Protein AF-A0A6G1JGS9-F1 (afdb_monomer_lite)

Organism: NCBI:txid1168545

pLDDT: mean 83.91, std 17.73, range [37.41, 96.75]

Secondary structure (DSSP, 8-state):
-EEESSSGGG-HHHHHIIIIIHHHHHHH-TTS----EEES-SSS--EEEE--S----------------TTSPPPSEEEE-TT--HHHHHHHHHHHHTPPPPPPPHHHHHHHHHHHHHHHHHHHHHHHHHHHHHHHHHHHHHHHHHHHTTT---

Radius of gyration: 25.44 Å; chains: 1; bounding box: 55×43×78 Å

InterPro domains:
  IPR007741 Ribosomal protein/NADH dehydrogenase domain [PF05047] (14-53)
  IPR007741 Ribosomal protein/NADH dehydrogenase domain [SM00916] (6-100)
  IPR036249 Thioredoxin-like superfa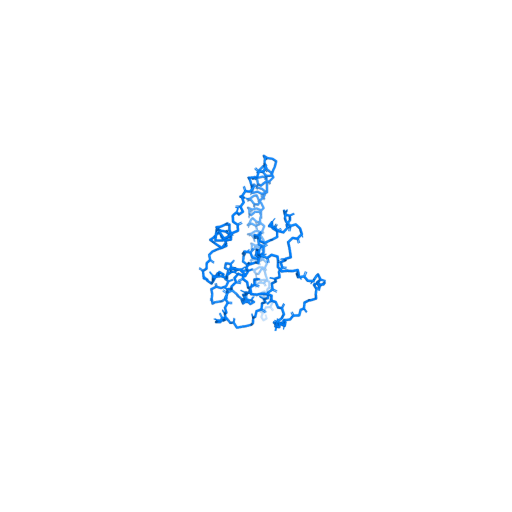mily [SSF52833] (6-98)
  IPR040049 Ribosomal subunit protein mS25/mL61, mitochondrial [PTHR13274] (1-138)

Structure (mmCIF, N/CA/C/O backbone):
data_AF-A0A6G1JGS9-F1
#
_entry.id   AF-A0A6G1JGS9-F1
#
loop_
_atom_site.group_PDB
_atom_site.id
_atom_site.type_symbol
_atom_site.label_atom_id
_atom_site.label_alt_id
_atom_site.label_comp_id
_atom_site.label_asym_id
_atom_site.label_entity_id
_atom_site.label_seq_id
_atom_site.pdbx_PDB_ins_code
_atom_site.Cartn_x
_atom_site.Cartn_y
_atom_site.Cartn_z
_atom_site.occupancy
_atom_site.B_iso_or_equiv
_atom_site.auth_seq_id
_atom_site.auth_comp_id
_atom_site.auth_asym_id
_atom_site.auth_atom_id
_atom_site.pdbx_PDB_model_num
ATOM 1 N N . MET A 1 1 ? -0.887 -6.818 12.805 1.00 92.38 1 MET A N 1
ATOM 2 C CA . MET A 1 1 ? -1.310 -7.428 11.523 1.00 92.38 1 MET A CA 1
ATOM 3 C C . MET A 1 1 ? -0.431 -8.633 11.245 1.00 92.38 1 MET A C 1
ATOM 5 O O . MET A 1 1 ? 0.780 -8.509 11.384 1.00 92.38 1 MET A O 1
ATOM 9 N N . GLU A 1 2 ? -1.022 -9.765 10.878 1.00 94.12 2 GLU A N 1
ATOM 10 C CA . GLU A 1 2 ? -0.326 -11.019 10.581 1.00 94.12 2 GLU A CA 1
ATOM 11 C C . GLU A 1 2 ? -0.654 -11.493 9.161 1.00 94.12 2 GLU A C 1
ATOM 13 O O . GLU A 1 2 ? -1.824 -11.521 8.783 1.00 94.12 2 GLU A O 1
ATOM 18 N N . PHE A 1 3 ? 0.365 -11.826 8.360 1.00 94.56 3 PHE A N 1
ATOM 19 C CA . PHE A 1 3 ? 0.177 -12.415 7.027 1.00 94.56 3 PHE A CA 1
ATOM 20 C C . PHE A 1 3 ? 1.450 -13.090 6.486 1.00 94.56 3 PHE A C 1
ATOM 22 O O . PHE A 1 3 ? 2.565 -12.880 6.971 1.00 94.56 3 PHE A O 1
ATOM 29 N N . HIS A 1 4 ? 1.307 -13.872 5.415 1.00 94.69 4 HIS A N 1
ATOM 30 C CA . HIS A 1 4 ? 2.421 -14.582 4.793 1.00 94.69 4 HIS A CA 1
ATOM 31 C C . HIS A 1 4 ? 3.400 -13.647 4.052 1.00 94.69 4 HIS A C 1
ATOM 33 O O . HIS A 1 4 ? 3.022 -12.665 3.416 1.00 94.69 4 HIS A O 1
ATOM 39 N N . ARG A 1 5 ? 4.700 -13.978 4.054 1.00 91.81 5 ARG A N 1
ATOM 40 C CA . ARG A 1 5 ? 5.737 -13.190 3.353 1.00 91.81 5 ARG A CA 1
ATOM 41 C C . ARG A 1 5 ? 5.576 -13.148 1.828 1.00 91.81 5 ARG A C 1
ATOM 43 O O . ARG A 1 5 ? 6.048 -12.187 1.215 1.00 91.81 5 ARG A O 1
ATOM 50 N N . LYS A 1 6 ? 4.964 -14.167 1.211 1.00 91.31 6 LYS A N 1
ATOM 51 C CA . LYS A 1 6 ? 4.710 -14.226 -0.241 1.00 91.31 6 LYS A CA 1
ATOM 52 C C . LYS A 1 6 ? 3.241 -13.934 -0.565 1.00 91.31 6 LYS A C 1
ATOM 54 O O . LYS A 1 6 ? 2.376 -13.976 0.297 1.00 91.31 6 LYS A O 1
ATOM 59 N N . LEU A 1 7 ? 2.970 -13.666 -1.843 1.00 86.81 7 LEU A N 1
ATOM 60 C CA . LEU A 1 7 ? 1.635 -13.331 -2.365 1.00 86.81 7 LEU A CA 1
ATOM 61 C C . LEU A 1 7 ? 0.691 -14.541 -2.503 1.00 86.81 7 LEU A C 1
ATOM 63 O O . LEU A 1 7 ? -0.509 -14.370 -2.719 1.00 86.81 7 LEU A O 1
ATOM 67 N N . ASN A 1 8 ? 1.226 -15.756 -2.405 1.00 85.69 8 ASN A N 1
ATOM 68 C CA . ASN A 1 8 ? 0.474 -16.998 -2.572 1.00 85.69 8 ASN A CA 1
ATOM 69 C C . ASN A 1 8 ? -0.536 -17.172 -1.434 1.00 85.69 8 ASN A C 1
ATOM 71 O O . ASN A 1 8 ? -0.311 -16.659 -0.348 1.00 85.69 8 ASN A O 1
ATOM 75 N N . GLY A 1 9 ? -1.616 -17.928 -1.651 1.00 83.12 9 GLY A N 1
ATOM 76 C CA . GLY A 1 9 ? -2.520 -18.347 -0.568 1.00 83.12 9 GLY A CA 1
ATOM 77 C C . GLY A 1 9 ? -3.567 -17.316 -0.125 1.00 83.12 9 GLY A C 1
ATOM 78 O O . GLY A 1 9 ? -4.286 -17.578 0.839 1.00 83.12 9 GLY A O 1
ATOM 79 N N . GLY A 1 10 ? -3.703 -16.191 -0.839 1.00 90.31 10 GLY A N 1
ATOM 80 C CA . GLY A 1 10 ? -4.702 -15.152 -0.551 1.00 90.31 10 GLY A CA 1
ATOM 81 C C . GLY A 1 10 ? -4.183 -13.982 0.290 1.00 90.31 10 GLY A C 1
ATOM 82 O O . GLY A 1 10 ? -4.985 -13.253 0.854 1.00 90.31 10 GLY A O 1
ATOM 83 N N . HIS A 1 11 ? -2.865 -13.782 0.361 1.00 93.75 11 HIS A N 1
ATOM 84 C CA . HIS A 1 11 ? -2.227 -12.745 1.189 1.00 93.75 11 HIS A CA 1
ATOM 85 C C . HIS A 1 11 ? -1.902 -11.445 0.418 1.00 93.75 11 HIS A C 1
ATOM 87 O O . HIS A 1 11 ? -1.232 -10.554 0.939 1.00 93.75 11 HIS A O 1
ATOM 93 N N . ARG A 1 12 ? -2.351 -11.316 -0.844 1.00 93.62 12 ARG A N 1
ATOM 94 C CA . ARG A 1 12 ? -2.069 -10.144 -1.700 1.00 93.62 12 ARG A CA 1
ATOM 95 C C . ARG A 1 12 ? -2.630 -8.846 -1.118 1.00 93.62 12 ARG A C 1
ATOM 97 O O . ARG A 1 12 ? -1.871 -7.890 -1.000 1.00 93.62 12 ARG A O 1
ATOM 104 N N . GLY A 1 13 ? -3.911 -8.824 -0.745 1.00 94.25 13 GLY A N 1
ATOM 105 C CA . GLY A 1 13 ? -4.545 -7.620 -0.198 1.00 94.25 13 GLY A CA 1
ATOM 106 C C . GLY A 1 13 ? -3.908 -7.176 1.112 1.00 94.25 13 GLY A C 1
ATOM 107 O O . GLY A 1 13 ? -3.590 -6.006 1.264 1.00 94.25 13 GLY A O 1
ATOM 108 N N . ALA A 1 14 ? -3.576 -8.118 2.001 1.00 94.75 14 ALA A N 1
ATOM 109 C CA . ALA A 1 14 ? -2.827 -7.841 3.227 1.00 94.75 14 ALA A CA 1
ATOM 110 C C . ALA A 1 14 ? -1.485 -7.127 2.951 1.00 94.75 14 ALA A C 1
ATOM 112 O O . ALA A 1 14 ? -1.140 -6.141 3.603 1.00 94.75 14 ALA A O 1
ATOM 113 N N . ARG A 1 15 ? -0.729 -7.578 1.941 1.00 94.75 15 ARG A N 1
ATOM 114 C CA . ARG A 1 15 ? 0.544 -6.944 1.566 1.00 94.75 15 ARG A CA 1
ATOM 115 C C . ARG A 1 15 ? 0.353 -5.532 1.011 1.00 94.75 15 ARG A C 1
ATOM 117 O O . ARG A 1 15 ? 1.152 -4.656 1.344 1.00 94.75 15 ARG A O 1
ATOM 124 N N . HIS A 1 16 ? -0.647 -5.328 0.159 1.00 95.50 16 HIS A N 1
ATOM 125 C CA . HIS A 1 16 ? -0.943 -4.015 -0.421 1.00 95.50 16 HIS A CA 1
ATOM 126 C C . HIS A 1 16 ? -1.458 -3.046 0.632 1.00 95.50 16 HIS A C 1
ATOM 128 O O . HIS A 1 16 ? -0.919 -1.953 0.763 1.00 95.50 16 HIS A O 1
ATOM 134 N N . PHE A 1 17 ? -2.369 -3.496 1.492 1.00 96.06 17 PHE A N 1
ATOM 135 C CA . PHE A 1 17 ? -2.824 -2.741 2.652 1.00 96.06 17 PHE A CA 1
ATOM 136 C C . PHE A 1 17 ? -1.648 -2.296 3.535 1.00 96.06 17 PHE A C 1
ATOM 138 O O . PHE A 1 17 ? -1.559 -1.128 3.911 1.00 96.06 17 PHE A O 1
ATOM 145 N N . TRP A 1 18 ? -0.682 -3.186 3.796 1.00 95.25 18 TRP A N 1
ATOM 146 C CA . TRP A 1 18 ? 0.526 -2.828 4.541 1.00 95.25 18 TRP A CA 1
ATOM 147 C C . TRP A 1 18 ? 1.421 -1.809 3.825 1.00 95.25 18 TRP A C 1
ATOM 149 O O . TRP A 1 18 ? 1.985 -0.936 4.480 1.00 95.25 18 TRP A O 1
ATOM 159 N N . ARG A 1 19 ? 1.594 -1.914 2.507 1.00 95.31 19 ARG A N 1
ATOM 160 C CA . ARG A 1 19 ? 2.513 -1.036 1.767 1.00 95.31 19 ARG A CA 1
ATOM 161 C C . ARG A 1 19 ? 1.918 0.315 1.397 1.00 95.31 19 ARG A C 1
ATOM 163 O O . ARG A 1 19 ? 2.674 1.272 1.286 1.00 95.31 19 ARG A O 1
ATOM 170 N N . GLU A 1 20 ? 0.608 0.384 1.202 1.00 93.88 20 GLU A N 1
ATOM 171 C CA . GLU A 1 20 ? -0.053 1.555 0.626 1.00 93.88 20 GLU A CA 1
ATOM 172 C C . GLU A 1 20 ? -0.962 2.264 1.634 1.00 93.88 20 GLU A C 1
ATOM 174 O O . GLU A 1 20 ? -0.886 3.486 1.759 1.00 93.88 20 GLU A O 1
ATOM 179 N N . MET A 1 21 ? -1.766 1.521 2.404 1.00 92.94 21 MET A N 1
ATOM 180 C CA . MET A 1 21 ? -2.754 2.104 3.324 1.00 92.94 21 MET A CA 1
ATOM 181 C C . MET A 1 21 ? -2.179 2.373 4.721 1.00 92.94 21 MET A C 1
ATOM 183 O O . MET A 1 21 ? -2.321 3.478 5.245 1.00 92.94 21 MET A O 1
ATOM 187 N N . LEU A 1 22 ? -1.478 1.406 5.327 1.00 93.62 22 LEU A N 1
ATOM 188 C CA . LEU A 1 22 ? -0.934 1.556 6.687 1.00 93.62 22 LEU A CA 1
ATOM 189 C C . LEU A 1 22 ? 0.013 2.760 6.862 1.00 93.62 22 LEU A C 1
ATOM 191 O O . LEU A 1 22 ? -0.103 3.435 7.887 1.00 93.62 22 LEU A O 1
ATOM 195 N N . PRO A 1 23 ? 0.914 3.094 5.914 1.00 94.75 23 PRO A N 1
ATOM 196 C CA . PRO A 1 23 ? 1.763 4.276 6.041 1.00 94.75 23 PRO A CA 1
ATOM 197 C C . PRO A 1 23 ? 0.956 5.577 6.078 1.00 94.75 23 PRO A C 1
ATOM 199 O O . PRO A 1 23 ? 1.261 6.456 6.881 1.00 94.75 23 PRO A O 1
ATOM 202 N N . ARG A 1 24 ? -0.117 5.677 5.279 1.00 92.25 24 ARG A N 1
ATOM 203 C CA . ARG A 1 24 ? -1.022 6.840 5.271 1.00 92.25 24 ARG A CA 1
ATOM 204 C C . ARG A 1 24 ? -1.737 6.990 6.613 1.00 92.25 24 ARG A C 1
ATOM 206 O O . ARG A 1 24 ? -1.781 8.081 7.177 1.00 92.25 24 ARG A O 1
ATOM 213 N N . ILE A 1 25 ? -2.222 5.876 7.164 1.00 92.62 25 ILE A N 1
ATOM 214 C CA . ILE A 1 25 ? -2.868 5.841 8.483 1.00 92.62 25 ILE A CA 1
ATOM 215 C C . ILE A 1 25 ? -1.881 6.264 9.579 1.00 92.62 25 ILE A C 1
ATOM 217 O O . ILE A 1 25 ? -2.228 7.082 10.430 1.00 92.62 25 ILE A O 1
ATOM 221 N N . LYS A 1 26 ? -0.640 5.759 9.546 1.00 93.38 26 LYS A N 1
ATOM 222 C CA . LYS A 1 26 ? 0.413 6.094 10.519 1.00 93.38 26 LYS A CA 1
ATOM 223 C C . LYS A 1 26 ? 0.852 7.553 10.437 1.00 93.38 26 LYS A C 1
ATOM 225 O O . LYS A 1 26 ? 1.131 8.146 11.473 1.00 93.38 26 LYS A O 1
ATOM 230 N N . TYR A 1 27 ? 0.896 8.127 9.235 1.00 93.31 27 TYR A N 1
ATOM 231 C CA . TYR A 1 27 ? 1.231 9.536 9.034 1.00 93.31 27 TYR A CA 1
ATOM 232 C C . TYR A 1 27 ? 0.247 10.459 9.765 1.00 93.31 27 TYR A C 1
ATOM 234 O O . TYR A 1 27 ? 0.662 11.389 10.449 1.00 93.31 27 TYR A O 1
ATOM 242 N N . ARG A 1 28 ? -1.056 10.160 9.682 1.00 91.12 28 ARG A N 1
ATOM 243 C CA . ARG A 1 28 ? -2.100 10.921 10.389 1.00 91.12 28 ARG A CA 1
ATOM 244 C C . ARG A 1 28 ? -2.201 10.560 11.875 1.00 91.12 28 ARG A C 1
ATOM 246 O O . ARG A 1 28 ? -2.574 11.405 12.678 1.00 91.12 28 ARG A O 1
ATOM 253 N N . ASN A 1 29 ? -1.832 9.332 12.246 1.00 91.94 29 ASN A N 1
ATOM 254 C CA . ASN A 1 29 ? -1.912 8.816 13.615 1.00 91.94 29 ASN A CA 1
ATOM 255 C C . ASN A 1 29 ? -0.531 8.357 14.129 1.00 91.94 29 ASN A C 1
ATOM 257 O O . ASN A 1 29 ? -0.318 7.158 14.349 1.00 91.94 29 ASN A O 1
ATOM 261 N N . PRO A 1 30 ? 0.432 9.275 14.343 1.00 94.38 30 PRO A N 1
ATOM 262 C CA . PRO A 1 30 ? 1.806 8.904 14.686 1.00 94.38 30 PRO A CA 1
ATOM 263 C C . PRO A 1 30 ? 1.911 8.194 16.040 1.00 94.38 30 PRO A C 1
ATOM 265 O O . PRO A 1 30 ? 2.754 7.313 16.206 1.00 94.38 30 PRO A O 1
ATOM 268 N N . THR A 1 31 ? 1.026 8.506 16.986 1.00 91.56 31 THR A N 1
ATOM 269 C CA . THR A 1 31 ? 1.028 7.924 18.336 1.00 91.56 31 THR A CA 1
ATOM 270 C C . THR A 1 31 ? 0.557 6.468 18.362 1.00 91.56 31 THR A C 1
ATOM 272 O O . THR A 1 31 ? 0.929 5.726 19.265 1.00 91.56 31 THR A O 1
ATOM 275 N N . VAL A 1 32 ? -0.220 6.021 17.368 1.00 89.19 32 VAL A N 1
ATOM 276 C CA . VAL A 1 32 ? -0.770 4.657 17.349 1.00 89.19 32 VAL A CA 1
ATOM 277 C C . VAL A 1 32 ? 0.339 3.652 17.013 1.00 89.19 32 VAL A C 1
ATOM 279 O O . VAL A 1 32 ? 0.920 3.725 15.922 1.00 89.19 32 VAL A O 1
ATOM 282 N N . PRO A 1 33 ? 0.681 2.707 17.907 1.00 90.88 33 PRO A N 1
ATOM 283 C CA . PRO A 1 33 ? 1.658 1.672 17.601 1.00 90.88 33 PRO A CA 1
ATOM 284 C C . PRO A 1 33 ? 1.068 0.682 16.590 1.00 90.88 33 PRO A C 1
ATOM 286 O O . PRO A 1 33 ? -0.050 0.199 16.747 1.00 90.88 33 PRO A O 1
ATOM 289 N N . ILE A 1 34 ? 1.831 0.367 15.543 1.00 91.12 34 ILE A N 1
ATOM 290 C CA . ILE A 1 34 ? 1.441 -0.603 14.515 1.00 91.12 34 ILE A CA 1
ATOM 291 C C . ILE A 1 34 ? 2.534 -1.663 14.444 1.00 91.12 34 ILE A C 1
ATOM 293 O O . ILE A 1 34 ? 3.693 -1.337 14.196 1.00 91.12 34 ILE A O 1
ATOM 297 N N . ALA A 1 35 ? 2.156 -2.925 14.640 1.00 91.69 35 ALA A N 1
ATOM 298 C CA . ALA A 1 35 ? 3.054 -4.072 14.564 1.00 91.69 35 ALA A CA 1
ATOM 299 C C . ALA A 1 35 ? 2.660 -5.007 13.413 1.00 91.69 35 ALA A C 1
ATOM 301 O O . ALA A 1 35 ? 1.475 -5.293 13.187 1.00 91.69 35 ALA A O 1
ATOM 302 N N . ILE A 1 36 ? 3.669 -5.503 12.695 1.00 93.81 36 ILE A N 1
ATOM 303 C CA . ILE A 1 36 ? 3.513 -6.442 11.584 1.00 93.81 36 ILE A CA 1
ATOM 304 C C . ILE A 1 36 ? 4.267 -7.727 11.917 1.00 93.81 36 ILE A C 1
ATOM 306 O O . ILE A 1 36 ? 5.486 -7.714 12.055 1.00 93.81 36 ILE A O 1
ATOM 310 N N . SER A 1 37 ? 3.544 -8.840 11.982 1.00 93.06 37 SER A N 1
ATOM 311 C CA . SER A 1 37 ? 4.114 -10.181 12.057 1.00 93.06 37 SER A CA 1
ATOM 312 C C . SER A 1 37 ? 3.992 -10.843 10.690 1.00 93.06 37 SER A C 1
ATOM 314 O O . SER A 1 37 ? 2.933 -10.795 10.064 1.00 93.06 37 SER A O 1
ATOM 316 N N . ARG A 1 38 ? 5.076 -11.434 10.181 1.00 93.19 38 ARG A N 1
ATOM 317 C CA . ARG A 1 38 ? 5.039 -12.163 8.907 1.00 93.19 38 ARG A CA 1
ATOM 318 C C . ARG A 1 38 ? 5.583 -13.568 9.060 1.00 93.19 38 ARG A C 1
ATOM 320 O O . ARG A 1 38 ? 6.742 -13.740 9.430 1.00 93.19 38 ARG A O 1
ATOM 327 N N . HIS A 1 39 ? 4.786 -14.554 8.668 1.00 92.62 39 HIS A N 1
ATOM 328 C CA . HIS A 1 39 ? 5.150 -15.969 8.736 1.00 92.62 39 HIS A CA 1
ATOM 329 C C . HIS A 1 39 ? 5.499 -16.554 7.358 1.00 92.62 39 HIS A C 1
ATOM 331 O O . HIS A 1 39 ? 5.243 -15.969 6.298 1.00 92.62 39 HIS A O 1
ATOM 337 N N . GLN A 1 40 ? 6.116 -17.737 7.374 1.00 92.44 40 GLN A N 1
ATOM 338 C CA . GLN A 1 40 ? 6.545 -18.466 6.173 1.00 92.44 40 GLN A CA 1
ATOM 339 C C . GLN A 1 40 ? 5.517 -19.479 5.661 1.00 92.44 40 GLN A C 1
ATOM 341 O O . GLN A 1 40 ? 5.671 -19.977 4.550 1.00 92.44 40 GLN A O 1
ATOM 346 N N . ASP A 1 41 ? 4.469 -19.765 6.429 1.00 91.50 41 ASP A N 1
ATOM 347 C CA . ASP A 1 41 ? 3.406 -20.662 5.984 1.00 91.50 41 ASP A CA 1
ATOM 348 C C . ASP A 1 41 ? 2.430 -19.937 5.041 1.00 91.50 41 ASP A C 1
ATOM 350 O O . ASP A 1 41 ? 1.879 -18.900 5.399 1.00 91.50 41 ASP A O 1
ATOM 354 N N . ALA A 1 42 ? 2.209 -20.468 3.839 1.00 88.88 42 ALA A N 1
ATOM 355 C CA . ALA A 1 42 ? 1.256 -19.908 2.880 1.00 88.88 42 ALA A CA 1
ATOM 356 C C . ALA A 1 42 ? -0.207 -20.237 3.230 1.00 88.88 42 ALA A C 1
ATOM 358 O O . ALA A 1 42 ? -1.118 -19.500 2.838 1.00 88.88 42 ALA A O 1
ATOM 359 N N . ALA A 1 43 ? -0.438 -21.339 3.949 1.00 88.94 43 ALA A N 1
ATOM 360 C CA . ALA A 1 43 ? -1.757 -21.729 4.434 1.00 88.94 43 ALA A CA 1
ATOM 361 C C . ALA A 1 43 ? -2.144 -21.008 5.733 1.00 88.94 43 ALA A C 1
ATOM 363 O O . ALA A 1 43 ? -3.336 -20.972 6.051 1.00 88.94 43 ALA A O 1
ATOM 364 N N . GLY A 1 44 ? -1.152 -20.413 6.403 1.00 88.38 44 GLY A N 1
ATOM 365 C CA . GLY A 1 44 ? -1.281 -19.712 7.670 1.00 88.38 44 GLY A CA 1
ATOM 366 C C . GLY A 1 44 ? -2.281 -18.550 7.660 1.00 88.38 44 GLY A C 1
ATOM 367 O O . GLY A 1 44 ? -2.754 -18.123 6.595 1.00 88.38 44 GLY A O 1
ATOM 368 N N . PRO A 1 45 ? -2.623 -18.053 8.858 1.00 92.69 45 PRO A N 1
ATOM 369 C CA . PRO A 1 45 ? -3.665 -17.054 9.050 1.00 92.69 45 PRO A CA 1
ATOM 370 C C . PRO A 1 45 ? -3.321 -15.718 8.380 1.00 92.69 45 PRO A C 1
ATOM 372 O O . PRO A 1 45 ? -2.162 -15.357 8.210 1.00 92.69 45 PRO A O 1
ATOM 375 N N . SER A 1 46 ? -4.342 -14.962 7.981 1.00 94.50 46 SER A N 1
ATOM 376 C CA . SER A 1 46 ? -4.178 -13.576 7.537 1.00 94.50 46 SER A CA 1
ATOM 377 C C . SER A 1 46 ? -5.134 -12.724 8.353 1.00 94.50 46 SER A C 1
ATOM 379 O O . SER A 1 46 ? -6.323 -12.671 8.055 1.00 94.50 46 SER A O 1
ATOM 381 N N . LEU A 1 47 ? -4.633 -12.135 9.438 1.00 95.19 47 LEU A N 1
ATOM 382 C CA . LEU A 1 47 ? -5.465 -11.513 10.465 1.00 95.19 47 LEU A CA 1
ATOM 383 C C . LEU A 1 47 ? -5.044 -10.069 10.738 1.00 95.19 47 LEU A C 1
ATOM 385 O O . LEU A 1 47 ? -3.860 -9.719 10.825 1.00 95.19 47 LEU A O 1
ATOM 389 N N . LEU A 1 48 ? -6.045 -9.217 10.933 1.00 94.62 48 LEU A N 1
ATOM 390 C CA . LEU A 1 48 ? -5.885 -7.867 11.446 1.00 94.62 48 LEU A CA 1
ATOM 391 C C . LEU A 1 48 ? -6.423 -7.809 12.876 1.00 94.62 48 LEU A C 1
ATOM 393 O O . LEU A 1 48 ? -7.620 -7.944 13.107 1.00 94.62 48 LEU A O 1
ATOM 397 N N . HIS A 1 49 ? -5.516 -7.605 13.827 1.00 93.88 49 HIS A N 1
ATOM 398 C CA . HIS A 1 49 ? -5.839 -7.421 15.239 1.00 93.88 49 HIS A CA 1
ATOM 399 C C . HIS A 1 49 ? -5.914 -5.932 15.568 1.00 93.88 49 HIS A C 1
ATOM 401 O O . HIS A 1 49 ? -4.978 -5.188 15.260 1.00 93.88 49 HIS A O 1
ATOM 407 N N . ILE A 1 50 ? -7.013 -5.519 16.195 1.00 92.12 50 ILE A N 1
ATOM 408 C CA . ILE A 1 50 ? -7.293 -4.140 16.593 1.00 92.12 50 ILE A CA 1
ATOM 409 C C . ILE A 1 50 ? -7.498 -4.107 18.108 1.00 92.12 50 ILE A C 1
ATOM 411 O O . ILE A 1 50 ? -8.249 -4.910 18.665 1.00 92.12 50 ILE A O 1
ATOM 415 N N . TYR A 1 51 ? -6.841 -3.152 18.760 1.00 90.62 51 TYR A N 1
ATOM 416 C CA . TYR A 1 51 ? -6.901 -2.925 20.200 1.00 90.62 51 TYR A CA 1
ATOM 417 C C . TYR A 1 51 ? -7.478 -1.531 20.442 1.00 90.62 51 TYR A C 1
ATOM 419 O O . TYR A 1 51 ? -6.828 -0.542 20.111 1.00 90.62 51 TYR A O 1
ATOM 427 N N . THR A 1 52 ? -8.694 -1.444 20.981 1.00 83.00 52 THR A N 1
ATOM 428 C CA . THR A 1 52 ? -9.362 -0.157 21.269 1.00 83.00 52 THR A CA 1
ATOM 429 C C . THR A 1 52 ? -9.503 0.105 22.767 1.00 83.00 52 THR A C 1
ATOM 431 O O . THR A 1 52 ? -9.544 1.258 23.187 1.00 83.00 52 THR A O 1
ATOM 434 N N . SER A 1 53 ? -9.503 -0.945 23.597 1.00 68.12 53 SER A N 1
ATOM 435 C CA . SER A 1 53 ? -9.479 -0.804 25.054 1.00 68.12 53 SER A CA 1
ATOM 436 C C . SER A 1 53 ? -8.048 -0.624 25.558 1.00 68.12 53 SER A C 1
ATOM 438 O O . SER A 1 53 ? -7.189 -1.487 25.374 1.00 68.12 53 SER A O 1
ATOM 440 N N . THR A 1 54 ? -7.800 0.494 26.236 1.00 53.28 54 THR A N 1
ATOM 441 C CA . THR A 1 54 ? -6.551 0.784 26.950 1.00 53.28 54 THR A CA 1
ATOM 442 C C . THR A 1 54 ? -6.395 -0.181 28.133 1.00 53.28 54 THR A C 1
ATOM 444 O O . THR A 1 54 ? -6.843 0.090 29.245 1.00 53.28 54 THR A O 1
ATOM 447 N N . ALA A 1 55 ? -5.723 -1.308 27.917 1.00 50.41 55 ALA A N 1
ATOM 448 C CA . ALA A 1 55 ? -4.816 -1.817 28.938 1.00 50.41 55 ALA A CA 1
ATOM 449 C C . ALA A 1 55 ? -3.458 -1.127 28.705 1.00 50.41 55 ALA A C 1
ATOM 451 O O . ALA A 1 55 ? -3.049 -1.011 27.546 1.00 50.41 55 ALA A O 1
ATOM 452 N N . PRO A 1 56 ? -2.768 -0.624 29.744 1.00 42.06 56 PRO A N 1
ATOM 453 C CA . PRO A 1 56 ? -1.536 0.141 29.580 1.00 42.06 56 PRO A CA 1
ATOM 454 C C . PRO A 1 56 ? -0.424 -0.758 29.024 1.00 42.06 56 PRO A C 1
ATOM 456 O O . PRO A 1 56 ? 0.300 -1.421 29.764 1.00 42.06 56 PRO A O 1
ATOM 459 N N . SER A 1 57 ? -0.289 -0.789 27.698 1.00 45.41 57 SER A N 1
ATOM 460 C CA . SER A 1 57 ? 0.816 -1.461 27.024 1.00 45.41 57 SER A CA 1
ATOM 461 C C . SER A 1 57 ? 2.077 -0.645 27.271 1.00 45.41 57 SER A C 1
ATOM 463 O O . SER A 1 57 ? 2.247 0.441 26.716 1.00 45.41 57 SER A O 1
ATOM 465 N N . LYS A 1 58 ? 2.961 -1.167 28.1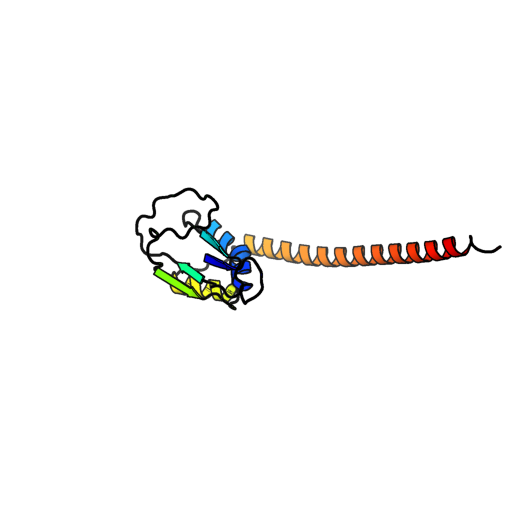25 1.00 39.97 58 LYS A N 1
ATOM 466 C CA . LYS A 1 58 ? 4.299 -0.616 28.345 1.00 39.97 58 LYS A CA 1
ATOM 467 C C . LYS A 1 58 ? 4.983 -0.463 26.985 1.00 39.97 58 LYS A C 1
ATOM 469 O O . LYS A 1 58 ? 5.160 -1.433 26.249 1.00 39.97 58 LYS A O 1
ATOM 474 N N . THR A 1 59 ? 5.323 0.775 26.649 1.00 42.78 59 THR A N 1
ATOM 475 C CA . THR A 1 59 ? 6.144 1.150 25.499 1.00 42.78 59 THR A CA 1
ATOM 476 C C . THR A 1 59 ? 7.412 0.308 25.489 1.00 42.78 59 THR A C 1
ATOM 478 O O . THR A 1 59 ? 8.318 0.545 26.286 1.00 42.78 59 THR A O 1
ATOM 481 N N . THR A 1 60 ? 7.465 -0.678 24.597 1.00 41.59 60 THR A N 1
ATOM 482 C CA . THR A 1 60 ? 8.682 -1.440 24.327 1.00 41.59 60 THR A CA 1
ATOM 483 C C . THR A 1 60 ? 9.100 -1.124 22.900 1.00 41.59 60 THR A C 1
ATOM 485 O O . THR A 1 60 ? 8.339 -1.303 21.950 1.00 41.59 60 THR A O 1
ATOM 488 N N . THR A 1 61 ? 10.289 -0.549 22.798 1.00 41.44 61 THR A N 1
ATOM 489 C CA . THR A 1 61 ? 11.037 -0.162 21.601 1.00 41.44 61 THR A CA 1
ATOM 490 C C . THR A 1 61 ? 10.956 -1.238 20.504 1.00 41.44 61 THR A C 1
ATOM 492 O O . THR A 1 61 ? 11.066 -2.420 20.831 1.00 41.44 61 THR A O 1
ATOM 495 N N . PRO A 1 62 ? 10.780 -0.891 19.212 1.00 46.94 62 PRO A N 1
ATOM 496 C CA . PRO A 1 62 ? 10.608 -1.896 18.169 1.00 46.94 62 PRO A CA 1
ATOM 497 C C . PRO A 1 62 ? 11.951 -2.555 17.836 1.00 46.94 62 PRO A C 1
ATOM 499 O O . PRO A 1 62 ? 12.778 -1.982 17.130 1.00 46.94 62 PRO A O 1
ATOM 502 N N . ALA A 1 63 ? 12.157 -3.770 18.340 1.00 39.28 63 ALA A N 1
ATOM 503 C CA . ALA A 1 63 ? 13.135 -4.707 17.806 1.00 39.28 63 ALA A CA 1
ATOM 504 C C . ALA A 1 63 ? 12.385 -5.769 16.991 1.00 39.28 63 ALA A C 1
ATOM 506 O O . ALA A 1 63 ? 11.454 -6.399 17.493 1.00 39.28 63 ALA A O 1
ATOM 507 N N . ASP A 1 64 ? 12.785 -5.935 15.730 1.00 46.00 64 ASP A N 1
ATOM 508 C CA . ASP A 1 64 ? 12.383 -7.032 14.847 1.00 46.00 64 ASP A CA 1
ATOM 509 C C . ASP A 1 64 ? 12.645 -8.385 15.543 1.00 46.00 64 ASP A C 1
ATOM 511 O O . ASP A 1 64 ? 13.763 -8.898 15.529 1.00 46.00 64 ASP A O 1
ATOM 515 N N . ALA A 1 65 ? 11.624 -8.977 16.167 1.00 40.22 65 ALA A N 1
ATOM 516 C CA . ALA A 1 65 ? 11.678 -10.335 16.704 1.00 40.22 65 ALA A CA 1
ATOM 517 C C . ALA A 1 65 ? 10.309 -11.029 16.564 1.00 40.22 65 ALA A C 1
ATOM 519 O O . ALA A 1 65 ? 9.284 -10.440 16.917 1.00 40.22 65 ALA A O 1
ATOM 520 N N . PRO A 1 66 ? 10.254 -12.278 16.060 1.00 48.25 66 PRO A N 1
ATOM 521 C CA . PRO A 1 66 ? 9.023 -13.044 15.958 1.00 48.25 66 PRO A CA 1
ATOM 522 C C . PRO A 1 66 ? 8.819 -13.838 17.251 1.00 48.25 66 PRO A C 1
ATOM 524 O O . PRO A 1 66 ? 9.178 -15.009 17.318 1.00 48.25 66 PRO A O 1
ATOM 527 N N . THR A 1 67 ? 8.243 -13.222 18.281 1.00 37.41 67 THR A N 1
ATOM 528 C CA . THR A 1 67 ? 7.856 -13.975 19.480 1.00 37.41 67 THR A CA 1
ATOM 529 C C . THR A 1 67 ? 6.509 -13.488 19.992 1.00 37.41 67 THR A C 1
ATOM 531 O O . THR A 1 67 ? 6.390 -12.387 20.521 1.00 37.41 67 THR A O 1
ATOM 534 N N . LEU A 1 68 ? 5.493 -14.335 19.823 1.00 45.56 68 LEU A N 1
ATOM 535 C CA . LEU A 1 68 ? 4.213 -14.249 20.520 1.00 45.56 68 LEU A CA 1
ATOM 536 C C . LEU A 1 68 ? 4.477 -14.524 22.009 1.00 45.56 68 LEU A C 1
ATOM 538 O O . LEU A 1 68 ? 4.536 -15.678 22.430 1.00 45.56 68 LEU A O 1
ATOM 542 N N . THR A 1 69 ? 4.723 -13.480 22.798 1.00 40.66 69 THR A N 1
ATOM 543 C CA . THR A 1 69 ? 4.779 -13.571 24.263 1.00 40.66 69 THR A CA 1
ATOM 544 C C . THR A 1 69 ? 3.361 -13.491 24.854 1.00 40.66 69 THR A C 1
ATOM 546 O O . THR A 1 69 ? 2.511 -12.775 24.317 1.00 40.66 69 THR A O 1
ATOM 549 N N . PRO A 1 70 ? 3.077 -14.203 25.963 1.00 43.75 70 PRO A N 1
ATOM 550 C CA . PRO A 1 70 ? 1.725 -14.382 26.511 1.00 43.75 70 PRO A CA 1
ATOM 551 C C . PRO A 1 70 ? 1.157 -13.147 27.235 1.00 43.75 70 PRO A C 1
ATOM 553 O O . PRO A 1 70 ? 0.073 -13.225 27.798 1.00 43.75 70 PRO A O 1
ATOM 556 N N . ASP A 1 71 ? 1.864 -12.015 27.215 1.00 49.31 71 ASP A N 1
ATOM 557 C CA . ASP A 1 71 ? 1.501 -10.791 27.948 1.00 49.31 71 ASP A CA 1
ATOM 558 C C . ASP A 1 71 ? 0.763 -9.753 27.084 1.00 49.31 71 ASP A C 1
ATOM 560 O O . ASP A 1 71 ? 0.503 -8.630 27.520 1.00 49.31 71 ASP A O 1
ATOM 564 N N . THR A 1 72 ? 0.418 -10.101 25.840 1.00 58.16 72 THR A N 1
ATOM 565 C CA . THR A 1 72 ? -0.385 -9.207 24.998 1.00 58.16 72 THR A CA 1
ATOM 566 C C . THR A 1 72 ? -1.853 -9.327 25.418 1.00 58.16 72 THR A C 1
ATOM 568 O O . THR A 1 72 ? -2.374 -10.445 25.418 1.00 58.16 72 THR A O 1
ATOM 571 N N . PRO A 1 73 ? -2.552 -8.221 25.754 1.00 67.50 73 PRO A N 1
ATOM 572 C CA . PRO A 1 73 ? -3.989 -8.273 26.013 1.00 67.50 73 PRO A CA 1
ATOM 573 C C . PRO A 1 73 ? -4.715 -8.910 24.823 1.00 67.50 73 PRO A C 1
ATOM 575 O O . PRO A 1 73 ? -4.240 -8.840 23.690 1.00 67.50 73 PRO A O 1
ATOM 578 N N . ALA A 1 74 ? -5.862 -9.546 25.056 1.00 79.31 74 ALA A N 1
ATOM 579 C CA . ALA A 1 74 ? -6.652 -10.096 23.959 1.00 79.31 74 ALA A CA 1
ATOM 580 C C . ALA A 1 74 ? -7.075 -8.964 22.995 1.00 79.31 74 ALA A C 1
ATOM 582 O O . ALA A 1 74 ? -7.465 -7.886 23.457 1.00 79.31 74 ALA A O 1
ATOM 583 N N . PRO A 1 75 ? -6.987 -9.167 21.667 1.00 83.12 75 PRO A N 1
ATOM 584 C CA . PRO A 1 75 ? -7.399 -8.156 20.700 1.00 83.12 75 PRO A CA 1
ATOM 585 C C . PRO A 1 75 ? -8.894 -7.875 20.825 1.00 83.12 75 PRO A C 1
ATOM 587 O O . PRO A 1 75 ? -9.696 -8.801 20.923 1.00 83.12 75 PRO A O 1
ATOM 590 N N . THR A 1 76 ? -9.272 -6.595 20.795 1.00 87.12 76 THR A N 1
ATOM 591 C CA . THR A 1 76 ?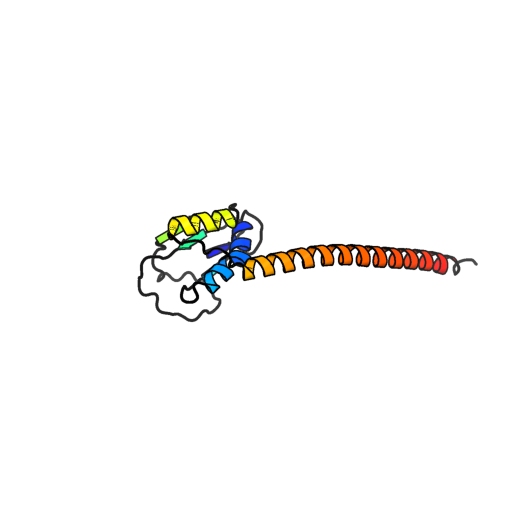 -10.681 -6.188 20.879 1.00 87.12 76 THR A CA 1
ATOM 592 C C . THR A 1 76 ? -11.456 -6.654 19.652 1.00 87.12 76 THR A C 1
ATOM 594 O O . THR A 1 76 ? -12.565 -7.170 19.775 1.00 87.12 76 THR A O 1
ATOM 597 N N . HIS A 1 77 ? -10.842 -6.541 18.472 1.00 90.44 77 HIS A N 1
ATOM 598 C CA . HIS A 1 77 ? -11.378 -7.085 17.229 1.00 90.44 77 HIS A CA 1
ATOM 599 C C . HIS A 1 77 ? -10.292 -7.854 16.480 1.00 90.44 77 HIS A C 1
ATOM 601 O O . HIS A 1 77 ? -9.136 -7.430 16.418 1.00 90.44 77 HIS A O 1
ATOM 607 N N . THR A 1 78 ? -10.671 -8.994 15.905 1.00 93.44 78 THR A N 1
ATOM 608 C CA . THR A 1 78 ? -9.820 -9.780 15.010 1.00 93.44 78 THR A CA 1
ATOM 609 C C . THR A 1 78 ? -10.571 -9.999 13.709 1.00 93.44 78 THR A C 1
ATOM 611 O O . THR A 1 78 ? -11.635 -10.611 13.706 1.00 93.44 78 THR A O 1
ATOM 614 N N . ILE A 1 79 ? -10.018 -9.484 12.616 1.00 94.50 79 ILE A N 1
ATOM 615 C CA . ILE A 1 79 ? -10.636 -9.510 11.290 1.00 94.50 79 ILE A CA 1
ATOM 616 C C . ILE A 1 79 ? -9.826 -10.447 10.398 1.00 94.50 79 ILE A C 1
ATOM 618 O O . ILE A 1 79 ? -8.612 -10.275 10.268 1.00 94.50 79 ILE A O 1
ATOM 622 N N . ASP A 1 80 ? -10.494 -11.405 9.753 1.00 95.12 80 ASP A N 1
ATOM 623 C CA . ASP A 1 80 ? -9.889 -12.182 8.670 1.00 95.12 80 ASP A CA 1
ATOM 624 C C . ASP A 1 80 ? -9.803 -11.327 7.403 1.00 95.12 80 ASP A C 1
ATOM 626 O O . ASP A 1 80 ? -10.809 -10.820 6.889 1.00 95.12 80 ASP A O 1
ATOM 630 N N . ILE A 1 81 ? -8.572 -11.150 6.932 1.00 95.12 81 ILE A N 1
ATOM 631 C CA . ILE A 1 81 ? -8.205 -10.350 5.762 1.00 95.12 81 ILE A CA 1
ATOM 632 C C . ILE A 1 81 ? -7.695 -11.223 4.608 1.00 95.12 81 ILE A C 1
ATOM 634 O O . ILE A 1 81 ? -7.217 -10.716 3.588 1.00 95.12 81 ILE A O 1
ATOM 638 N N . ARG A 1 82 ? -7.803 -12.549 4.734 1.00 94.00 82 ARG A N 1
ATOM 639 C CA . ARG A 1 82 ? -7.425 -13.490 3.685 1.00 94.00 82 ARG A CA 1
ATOM 640 C C . ARG A 1 82 ? -8.355 -13.345 2.482 1.00 94.00 82 ARG A C 1
ATOM 642 O O . ARG A 1 82 ? -9.571 -13.345 2.614 1.00 94.00 82 ARG A O 1
ATOM 649 N N . ARG A 1 83 ? -7.768 -13.290 1.282 1.00 94.06 83 ARG A N 1
ATOM 650 C CA . ARG A 1 83 ? -8.464 -13.112 -0.011 1.00 94.06 83 ARG A CA 1
ATOM 651 C C . ARG A 1 83 ? -9.295 -11.825 -0.125 1.00 94.06 83 ARG A C 1
ATOM 653 O O . ARG A 1 83 ? -10.025 -11.696 -1.099 1.00 94.06 83 ARG A O 1
ATOM 660 N N . LYS A 1 84 ? -9.137 -10.871 0.793 1.00 95.06 84 LYS A N 1
ATOM 661 C CA . LYS A 1 84 ? -9.761 -9.549 0.692 1.00 95.06 84 LYS A CA 1
ATOM 662 C C . LYS A 1 84 ? -8.893 -8.584 -0.100 1.00 95.06 84 LYS A C 1
ATOM 664 O O . LYS A 1 84 ? -7.673 -8.765 -0.183 1.00 95.06 84 LYS A O 1
ATOM 669 N N . HIS A 1 85 ? -9.524 -7.577 -0.693 1.00 96.00 85 HIS A N 1
ATOM 670 C CA . HIS A 1 85 ? -8.827 -6.467 -1.343 1.00 96.00 85 HIS A CA 1
ATOM 671 C C . HIS A 1 85 ? -8.403 -5.411 -0.311 1.00 96.00 85 HIS A C 1
ATOM 673 O O . HIS A 1 85 ? -9.020 -5.295 0.743 1.00 96.00 85 HIS A O 1
ATOM 679 N N . GLU A 1 86 ? -7.369 -4.617 -0.588 1.00 94.25 86 GLU A N 1
ATOM 680 C CA . GLU A 1 86 ? -6.898 -3.575 0.336 1.00 94.25 86 GLU A CA 1
ATOM 681 C C . GLU A 1 86 ? -7.967 -2.528 0.687 1.00 94.25 86 GLU A C 1
ATOM 683 O O . GLU A 1 86 ? -7.992 -2.057 1.822 1.00 94.25 86 GLU A O 1
ATOM 688 N N . SER A 1 87 ? -8.864 -2.204 -0.250 1.00 94.25 87 SER A N 1
ATOM 689 C CA . SER A 1 87 ? -10.001 -1.304 -0.014 1.00 94.25 87 SER A CA 1
ATOM 690 C C . SER A 1 87 ? -11.010 -1.917 0.956 1.00 94.25 87 SER A C 1
ATOM 692 O O . SER A 1 87 ? -11.382 -1.283 1.929 1.00 94.25 87 SER A O 1
ATOM 694 N N . GLU A 1 88 ? -11.353 -3.191 0.770 1.00 95.88 88 GLU A N 1
ATOM 695 C CA . GLU A 1 88 ? -12.270 -3.917 1.656 1.00 95.88 88 GLU A CA 1
ATOM 696 C C . GLU A 1 88 ? -11.696 -4.053 3.076 1.00 95.88 88 GLU A C 1
ATOM 698 O O . GLU A 1 88 ? -12.412 -3.935 4.065 1.00 95.88 88 GLU A O 1
ATOM 703 N N . ILE A 1 89 ? -10.380 -4.264 3.199 1.00 95.00 89 ILE A N 1
ATOM 704 C CA . ILE A 1 89 ? -9.701 -4.293 4.504 1.00 95.00 89 ILE A CA 1
ATOM 705 C C . ILE A 1 89 ? -9.782 -2.920 5.190 1.00 95.00 89 ILE A C 1
ATOM 707 O O . ILE A 1 89 ? -9.943 -2.860 6.410 1.00 95.00 89 ILE A O 1
ATOM 711 N N . LEU A 1 90 ? -9.667 -1.828 4.426 1.00 93.50 90 LEU A N 1
ATOM 712 C CA . LEU A 1 90 ? -9.802 -0.470 4.947 1.00 93.50 90 LEU A CA 1
ATOM 713 C C . LEU A 1 90 ? -11.231 -0.191 5.424 1.00 93.50 90 LEU A C 1
ATOM 715 O O . LEU A 1 90 ? -11.395 0.341 6.519 1.00 93.50 90 LEU A O 1
ATOM 719 N N . ASP A 1 91 ? -12.236 -0.594 4.650 1.00 94.38 91 ASP A N 1
ATOM 720 C CA . ASP A 1 91 ? -13.646 -0.413 5.001 1.00 94.38 91 ASP A CA 1
ATOM 721 C C . ASP A 1 91 ? -13.986 -1.150 6.303 1.00 94.38 91 ASP A C 1
ATOM 723 O O . ASP A 1 91 ? -14.548 -0.559 7.222 1.00 94.38 91 ASP A O 1
ATOM 727 N N . LEU A 1 92 ? -13.534 -2.402 6.444 1.00 94.25 92 LEU A N 1
ATOM 728 C CA . LEU A 1 92 ? -13.698 -3.184 7.676 1.00 94.25 92 LEU A CA 1
ATOM 729 C C . LEU A 1 92 ? -12.977 -2.549 8.870 1.00 94.25 92 LEU A C 1
ATOM 731 O O . LEU A 1 92 ? -13.473 -2.574 9.996 1.00 94.25 92 LEU A O 1
ATOM 735 N N . LEU A 1 93 ? -11.791 -1.976 8.649 1.00 93.06 93 LEU A N 1
ATOM 736 C CA . LEU A 1 93 ? -11.077 -1.260 9.701 1.00 93.06 93 LEU A CA 1
ATOM 737 C C . LEU A 1 93 ? -11.863 -0.020 10.146 1.00 93.06 93 LEU A C 1
ATOM 739 O O . LEU A 1 93 ? -11.970 0.226 11.346 1.00 93.06 93 LEU A O 1
ATOM 743 N N . ILE A 1 94 ? -12.410 0.746 9.203 1.00 93.19 94 ILE A N 1
ATOM 744 C CA . ILE A 1 94 ? -13.231 1.928 9.481 1.00 93.19 94 ILE A CA 1
ATOM 745 C C . ILE A 1 94 ? -14.496 1.532 10.245 1.00 93.19 94 ILE A C 1
ATOM 747 O O . ILE A 1 94 ? -14.783 2.134 11.276 1.00 93.19 94 ILE A O 1
ATOM 751 N N . GLU A 1 95 ? -15.191 0.483 9.805 1.00 93.12 95 GLU A N 1
ATOM 752 C CA . GLU A 1 95 ? -16.399 -0.040 10.449 1.00 93.12 95 GLU A CA 1
ATOM 753 C C . GLU A 1 95 ? -16.150 -0.410 11.918 1.00 93.12 95 GLU A C 1
ATOM 755 O O . GLU A 1 95 ? -16.894 0.010 12.804 1.00 93.12 95 GLU A O 1
ATOM 760 N N . HIS A 1 96 ? -15.063 -1.132 12.204 1.00 90.31 96 HIS A N 1
ATOM 761 C CA . HIS A 1 96 ? -14.742 -1.564 13.567 1.00 90.31 96 HIS A CA 1
ATOM 762 C C . HIS A 1 96 ? -14.144 -0.467 14.457 1.00 90.31 96 HIS A C 1
ATOM 764 O O . HIS A 1 96 ? -14.213 -0.575 15.681 1.00 90.31 96 HIS A O 1
ATOM 770 N N . THR A 1 97 ? -13.519 0.563 13.882 1.00 90.25 97 THR A N 1
ATOM 771 C CA . THR A 1 97 ? -12.876 1.644 14.657 1.00 90.25 97 THR A CA 1
ATOM 772 C C . THR A 1 97 ? -13.715 2.914 14.749 1.00 90.25 97 THR A C 1
ATOM 774 O O . THR A 1 97 ? -13.417 3.767 15.583 1.00 90.25 97 THR A O 1
ATOM 777 N N . GLY A 1 98 ? -14.746 3.058 13.911 1.00 87.31 98 GLY A N 1
ATOM 778 C CA . GLY A 1 98 ? -15.522 4.291 13.772 1.00 87.31 98 GLY A CA 1
ATOM 779 C C . GLY A 1 98 ? -14.715 5.459 13.195 1.00 87.31 98 GLY A C 1
ATOM 780 O O . GLY A 1 98 ? -15.066 6.616 13.421 1.00 87.31 98 GLY A O 1
ATOM 781 N N . ALA A 1 99 ? -13.603 5.181 12.507 1.00 88.94 99 ALA A N 1
ATOM 782 C CA . ALA A 1 99 ? -12.718 6.212 11.976 1.00 88.94 99 ALA A CA 1
ATOM 783 C C . ALA A 1 99 ? -13.378 7.003 10.835 1.00 88.94 99 ALA A C 1
ATOM 785 O O . ALA A 1 99 ? -14.105 6.453 10.012 1.00 88.94 99 ALA A O 1
ATOM 786 N N . THR A 1 100 ? -13.084 8.298 10.742 1.00 88.56 100 THR A N 1
ATOM 787 C CA . THR A 1 100 ? -13.600 9.151 9.667 1.00 88.56 100 THR A CA 1
ATOM 788 C C . THR A 1 100 ? -12.574 9.299 8.539 1.00 88.56 100 THR A C 1
ATOM 790 O O . THR A 1 100 ? -11.403 9.593 8.804 1.00 88.56 100 THR A O 1
ATOM 793 N N . PRO A 1 101 ? -12.969 9.107 7.267 1.00 86.44 101 PRO A N 1
ATOM 794 C CA . PRO A 1 101 ? -12.082 9.368 6.144 1.00 86.44 101 PRO A CA 1
ATOM 795 C C . PRO A 1 101 ? -11.836 10.875 6.018 1.00 86.44 101 PRO A C 1
ATOM 797 O O . PRO A 1 101 ? -12.768 11.678 6.054 1.00 86.44 101 PRO A O 1
ATOM 800 N N . ILE A 1 102 ? -10.570 11.258 5.863 1.00 85.69 102 ILE A N 1
ATOM 801 C CA . ILE A 1 102 ? -10.181 12.648 5.616 1.00 85.69 102 ILE A CA 1
ATOM 802 C C . ILE A 1 102 ? -10.193 12.861 4.096 1.00 85.69 102 ILE A C 1
ATOM 804 O O . ILE A 1 102 ? -9.493 12.121 3.397 1.00 85.69 102 ILE A O 1
ATOM 808 N N . PRO A 1 103 ? -10.964 13.829 3.568 1.00 81.94 103 PRO A N 1
ATOM 809 C CA . PRO A 1 103 ? -10.909 14.159 2.151 1.00 81.94 103 PRO A CA 1
ATOM 810 C C . PRO A 1 103 ? -9.538 14.746 1.797 1.00 81.94 103 PRO A C 1
ATOM 812 O O . PRO A 1 103 ? -8.941 15.465 2.601 1.00 81.94 103 PRO A O 1
ATOM 815 N N . ALA A 1 104 ? -9.051 14.442 0.593 1.00 82.94 104 ALA A N 1
ATOM 816 C CA . ALA A 1 104 ? -7.858 15.092 0.062 1.00 82.94 104 ALA A CA 1
ATOM 817 C C . ALA A 1 104 ? -8.108 16.600 -0.065 1.00 82.94 104 ALA A C 1
ATOM 819 O O . ALA A 1 104 ? -9.208 17.021 -0.437 1.00 82.94 104 ALA A O 1
ATOM 820 N N . THR A 1 105 ? -7.105 17.408 0.266 1.00 87.38 105 THR A N 1
ATOM 821 C CA . THR A 1 105 ? -7.180 18.859 0.050 1.00 87.38 105 THR A CA 1
ATOM 822 C C . THR A 1 105 ? -7.073 19.184 -1.442 1.00 87.38 105 THR A C 1
ATOM 824 O O . THR A 1 105 ? -6.613 18.363 -2.234 1.00 87.38 105 THR A O 1
ATOM 827 N N . GLU A 1 106 ? -7.480 20.390 -1.845 1.00 86.38 106 GLU A N 1
ATOM 828 C CA . GLU A 1 106 ? -7.393 20.833 -3.248 1.00 86.38 106 GLU A CA 1
ATOM 829 C C . GLU A 1 106 ? -5.955 20.761 -3.782 1.00 86.38 106 GLU A C 1
ATOM 831 O O . GLU A 1 106 ? -5.725 20.225 -4.860 1.00 86.38 106 GLU A O 1
ATOM 836 N N . GLN A 1 107 ? -4.979 21.176 -2.971 1.00 87.25 107 GLN A N 1
ATOM 837 C CA . GLN A 1 107 ? -3.556 21.067 -3.307 1.00 87.25 107 GLN A CA 1
ATOM 838 C C . GLN A 1 107 ? -3.112 19.607 -3.493 1.00 87.25 107 GLN A C 1
ATOM 840 O O . GLN A 1 107 ? -2.452 19.280 -4.473 1.00 87.25 107 GLN A O 1
ATOM 845 N N . GLU A 1 108 ? -3.517 18.697 -2.597 1.00 86.00 108 GLU A N 1
ATOM 846 C CA . GLU A 1 108 ? -3.187 17.269 -2.719 1.00 86.00 108 GLU A CA 1
ATOM 847 C C . GLU A 1 108 ? -3.829 16.629 -3.967 1.00 86.00 108 GLU A C 1
ATOM 849 O O . GLU A 1 108 ? -3.288 15.663 -4.510 1.00 86.00 108 GLU A O 1
ATOM 854 N N . LEU A 1 109 ? -4.989 17.124 -4.414 1.00 87.19 109 LEU A N 1
ATOM 855 C CA . LEU A 1 109 ? -5.658 16.667 -5.637 1.00 87.19 109 LEU A CA 1
ATOM 856 C C . LEU A 1 109 ? -4.937 17.154 -6.898 1.00 87.19 109 LEU A C 1
ATOM 858 O O . LEU A 1 109 ? -4.772 16.373 -7.837 1.00 87.19 109 LEU A O 1
ATOM 862 N N . GLU A 1 110 ? -4.483 18.407 -6.910 1.00 90.81 110 GLU A N 1
ATOM 863 C CA . GLU A 1 110 ? -3.672 18.963 -7.998 1.00 90.81 110 GLU A CA 1
ATOM 864 C C . GLU A 1 110 ? -2.346 18.207 -8.132 1.00 90.81 110 GLU A C 1
ATOM 866 O O . GLU A 1 110 ? -2.034 17.706 -9.211 1.00 90.81 110 GLU A O 1
ATOM 871 N N . GLU A 1 111 ? -1.627 17.989 -7.026 1.00 88.94 111 GLU A N 1
ATOM 872 C CA . GLU A 1 111 ? -0.396 17.189 -7.017 1.00 88.94 111 GLU A CA 1
ATOM 873 C C . GLU A 1 111 ? -0.634 15.765 -7.548 1.00 88.94 111 GLU A C 1
ATOM 875 O O . GLU A 1 111 ? 0.167 15.222 -8.314 1.00 88.94 111 GLU A O 1
ATOM 880 N N . GLN A 1 112 ? -1.757 15.137 -7.180 1.00 86.44 112 GLN A N 1
ATOM 881 C CA . GLN A 1 112 ? -2.124 13.817 -7.700 1.00 86.44 112 GLN A CA 1
ATOM 882 C C . GLN A 1 112 ? -2.371 13.832 -9.213 1.00 86.44 112 GLN A C 1
ATOM 884 O O . GLN A 1 112 ? -1.961 12.887 -9.896 1.00 86.44 112 GLN A O 1
ATOM 889 N N . ALA A 1 113 ? -3.010 14.880 -9.736 1.00 91.19 113 ALA A N 1
ATOM 890 C CA . ALA A 1 113 ? -3.245 15.047 -11.165 1.00 91.19 113 ALA A CA 1
ATOM 891 C C . ALA A 1 113 ? -1.930 15.268 -11.930 1.00 91.19 113 ALA A C 1
ATOM 893 O O . ALA A 1 113 ? -1.688 14.594 -12.933 1.00 91.19 113 ALA A O 1
ATOM 894 N N . GLU A 1 114 ? -1.035 16.114 -11.414 1.00 93.38 114 GLU A N 1
ATOM 895 C CA . GLU A 1 114 ? 0.288 16.356 -12.001 1.00 93.38 114 GLU A CA 1
ATOM 896 C C . GLU A 1 114 ? 1.137 15.079 -12.045 1.00 93.38 114 GLU A C 1
ATOM 898 O O . GLU A 1 114 ? 1.751 14.751 -13.066 1.00 93.38 114 GLU A O 1
ATOM 903 N N . ILE A 1 115 ? 1.138 14.302 -10.954 1.00 92.38 115 ILE A N 1
ATOM 904 C CA . ILE A 1 115 ? 1.835 13.012 -10.893 1.00 92.38 115 ILE A CA 1
ATOM 905 C C . ILE A 1 115 ? 1.242 12.025 -11.909 1.00 92.38 115 ILE A C 1
ATOM 907 O O . ILE A 1 115 ? 1.989 11.252 -12.519 1.00 92.38 115 ILE A O 1
ATOM 911 N N . ALA A 1 116 ? -0.082 12.014 -12.089 1.00 92.56 116 ALA A N 1
ATOM 912 C CA . ALA A 1 116 ? -0.746 11.138 -13.051 1.00 92.56 116 ALA A CA 1
ATOM 913 C C . ALA A 1 116 ? -0.371 11.499 -14.497 1.00 92.56 116 ALA A C 1
ATOM 915 O O . ALA A 1 116 ? 0.034 10.618 -15.259 1.00 92.56 116 ALA A O 1
ATOM 916 N N . GLU A 1 117 ? -0.404 12.784 -14.846 1.00 94.31 117 GLU A N 1
ATOM 917 C CA . GLU A 1 117 ? 0.004 13.270 -16.166 1.00 94.31 117 GLU A CA 1
ATOM 918 C C . GLU A 1 117 ? 1.492 12.983 -16.435 1.00 94.31 117 GLU A C 1
ATOM 920 O O . GLU A 1 117 ? 1.884 12.521 -17.512 1.00 94.31 117 GLU A O 1
ATOM 925 N N . PHE A 1 118 ? 2.354 13.198 -15.436 1.00 94.44 118 PHE A N 1
ATOM 926 C CA . PHE A 1 118 ? 3.777 12.885 -15.539 1.00 94.44 118 PHE A CA 1
ATOM 927 C C . PHE A 1 118 ? 4.034 11.392 -15.790 1.00 94.44 118 PHE A C 1
ATOM 929 O O . PHE A 1 118 ? 4.899 11.047 -16.603 1.00 94.44 118 PHE A O 1
ATOM 936 N N . LYS A 1 119 ? 3.279 10.499 -15.137 1.00 94.31 119 LYS A N 1
ATOM 937 C CA . LYS A 1 119 ? 3.372 9.051 -15.375 1.00 94.31 119 LYS A CA 1
ATOM 938 C C . LYS A 1 119 ? 2.968 8.685 -16.797 1.00 94.31 119 LYS A C 1
ATOM 940 O O . LYS A 1 119 ? 3.688 7.916 -17.427 1.00 94.31 119 LYS A O 1
ATOM 945 N N . GLU A 1 120 ? 1.884 9.259 -17.316 1.00 95.00 120 GLU A N 1
ATOM 946 C CA . GLU A 1 120 ? 1.433 8.985 -18.685 1.00 95.00 120 GLU A CA 1
ATOM 947 C C . GLU A 1 120 ? 2.499 9.380 -19.717 1.00 95.00 120 GLU A C 1
ATOM 949 O O . GLU A 1 120 ? 2.830 8.597 -20.611 1.00 95.00 120 GLU A O 1
ATOM 954 N N . ARG A 1 121 ? 3.096 10.571 -19.567 1.00 94.56 121 ARG A N 1
ATOM 955 C CA . ARG A 1 121 ? 4.210 11.011 -20.423 1.00 94.56 121 ARG A CA 1
ATOM 956 C C . ARG A 1 121 ? 5.418 10.081 -20.302 1.00 94.56 121 ARG A C 1
ATOM 958 O O . ARG A 1 121 ? 5.934 9.611 -21.310 1.00 94.56 121 ARG A O 1
ATOM 965 N N . SER A 1 122 ? 5.807 9.737 -19.074 1.00 95.44 122 SER A N 1
ATOM 966 C CA . SER A 1 122 ? 6.945 8.847 -18.812 1.00 95.44 122 SER A CA 1
ATOM 967 C C . SER A 1 122 ? 6.763 7.448 -19.413 1.00 95.44 122 SER A C 1
ATOM 969 O O . SER A 1 122 ? 7.735 6.822 -19.838 1.00 95.44 122 SER A O 1
ATOM 971 N N . GLU A 1 123 ? 5.536 6.924 -19.453 1.00 95.44 123 GLU A N 1
ATOM 972 C CA . GLU A 1 123 ? 5.248 5.629 -20.074 1.00 95.44 123 GLU A CA 1
ATOM 973 C C . GLU A 1 123 ? 5.393 5.671 -21.596 1.00 95.44 123 GLU A C 1
ATOM 975 O O . GLU A 1 123 ? 5.975 4.742 -22.164 1.00 95.44 123 GLU A O 1
ATOM 980 N N . LYS A 1 124 ? 4.941 6.753 -22.244 1.00 95.81 124 LYS A N 1
ATOM 981 C CA . LYS A 1 124 ? 5.137 6.968 -23.687 1.00 95.81 124 LYS A CA 1
ATOM 982 C C . LYS A 1 124 ? 6.627 7.005 -24.025 1.00 95.81 124 LYS A C 1
ATOM 984 O O . LYS A 1 124 ? 7.087 6.183 -24.820 1.00 95.81 124 LYS A O 1
ATOM 989 N N . ASP A 1 125 ? 7.395 7.834 -23.321 1.00 96.06 125 ASP A N 1
ATOM 990 C CA . ASP A 1 125 ? 8.845 7.955 -23.516 1.00 96.06 125 ASP A CA 1
ATOM 991 C C . ASP A 1 125 ? 9.558 6.611 -23.310 1.00 96.06 125 ASP A C 1
ATOM 993 O O . ASP A 1 125 ? 10.429 6.208 -24.087 1.00 96.06 125 ASP A O 1
ATOM 997 N N . ARG A 1 126 ? 9.157 5.856 -22.279 1.00 96.19 126 ARG A N 1
ATOM 998 C CA . ARG A 1 126 ? 9.717 4.531 -21.993 1.00 96.19 126 ARG A CA 1
ATOM 999 C C . ARG A 1 126 ? 9.498 3.556 -23.150 1.00 96.19 126 ARG A C 1
ATOM 1001 O O . ARG A 1 126 ? 10.402 2.770 -23.450 1.00 96.19 126 ARG A O 1
ATOM 1008 N N . VAL A 1 127 ? 8.319 3.564 -23.771 1.00 96.75 127 VAL A N 1
ATOM 1009 C CA . VAL A 1 127 ? 8.007 2.696 -24.918 1.00 96.75 127 VAL A CA 1
ATOM 1010 C C . VAL A 1 127 ? 8.840 3.098 -26.133 1.00 96.75 127 VAL A C 1
ATOM 1012 O O . VAL A 1 127 ? 9.477 2.233 -26.737 1.00 96.75 127 VAL A O 1
ATOM 1015 N N . GLU A 1 128 ? 8.925 4.393 -26.437 1.00 96.38 128 GLU A N 1
ATOM 1016 C CA . GLU A 1 128 ? 9.705 4.901 -27.570 1.00 96.38 128 GLU A CA 1
ATOM 1017 C C . GLU A 1 128 ? 11.193 4.546 -27.457 1.00 96.38 128 GLU A C 1
ATOM 1019 O O . GLU A 1 128 ? 11.796 4.017 -28.400 1.00 96.38 128 GLU A O 1
ATOM 1024 N N . VAL A 1 129 ? 11.785 4.772 -26.279 1.00 96.69 129 VAL A N 1
ATOM 1025 C CA . VAL A 1 129 ? 13.189 4.437 -26.009 1.00 96.69 129 VAL A CA 1
ATOM 1026 C C . VAL A 1 129 ? 13.415 2.933 -26.124 1.00 96.69 129 VAL A C 1
ATOM 1028 O O . VAL A 1 129 ? 14.383 2.504 -26.757 1.00 96.69 129 VAL A O 1
ATOM 1031 N N . ARG A 1 130 ? 12.514 2.114 -25.566 1.00 96.50 130 ARG A N 1
ATOM 1032 C CA . ARG A 1 130 ? 12.605 0.653 -25.670 1.00 96.50 130 ARG A CA 1
ATOM 1033 C C . ARG A 1 130 ? 12.601 0.205 -27.130 1.00 96.50 130 ARG A C 1
ATOM 1035 O O . ARG A 1 130 ? 13.441 -0.604 -27.517 1.00 96.50 130 ARG A O 1
ATOM 1042 N N . ASP A 1 131 ? 11.697 0.733 -27.946 1.00 96.75 131 ASP A N 1
ATOM 1043 C CA . ASP A 1 131 ? 11.557 0.328 -29.345 1.00 96.75 131 ASP A CA 1
ATOM 1044 C C . ASP A 1 131 ? 12.739 0.795 -30.206 1.00 96.75 131 ASP A C 1
ATOM 1046 O O . ASP A 1 131 ? 13.148 0.098 -31.140 1.00 96.75 131 ASP A O 1
ATOM 1050 N N . LYS A 1 132 ? 13.339 1.946 -29.880 1.00 96.69 132 LYS A N 1
ATOM 1051 C CA . LYS A 1 132 ? 14.597 2.394 -30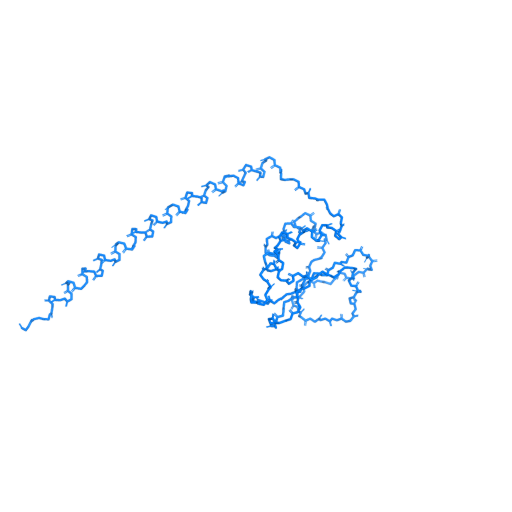.491 1.00 96.69 132 LYS A CA 1
ATOM 1052 C C . LYS A 1 132 ? 15.749 1.450 -30.144 1.00 96.69 132 LYS A C 1
ATOM 1054 O O . LYS A 1 132 ? 16.444 0.993 -31.047 1.00 96.69 132 LYS A O 1
ATOM 1059 N N . LEU A 1 133 ? 15.924 1.113 -28.865 1.00 96.62 133 LEU A N 1
ATOM 1060 C CA . LEU A 1 133 ? 16.985 0.204 -28.417 1.00 96.62 133 LEU A CA 1
ATOM 1061 C C . LEU A 1 133 ? 16.828 -1.202 -29.014 1.00 96.62 133 LEU A C 1
ATOM 1063 O O . LEU A 1 133 ? 17.816 -1.811 -29.415 1.00 96.62 133 LEU A O 1
ATOM 1067 N N . MET A 1 134 ? 15.595 -1.703 -29.135 1.00 95.75 134 MET A N 1
ATOM 1068 C CA . MET A 1 134 ? 15.318 -2.992 -29.778 1.00 95.75 134 MET A CA 1
ATOM 1069 C C . MET A 1 134 ? 15.659 -2.986 -31.273 1.00 95.75 134 MET A C 1
ATOM 1071 O O . MET A 1 134 ? 16.189 -3.978 -31.775 1.00 95.75 134 MET A O 1
ATOM 1075 N N . ARG A 1 135 ? 15.388 -1.881 -31.985 1.00 94.62 135 ARG A N 1
ATOM 1076 C CA . ARG A 1 135 ? 15.775 -1.719 -33.396 1.00 94.62 135 ARG A CA 1
ATOM 1077 C C . ARG A 1 135 ? 17.288 -1.709 -33.569 1.00 94.62 135 ARG A C 1
ATOM 1079 O O . ARG A 1 135 ? 17.792 -2.518 -34.339 1.00 94.62 135 ARG A O 1
ATOM 1086 N N . VAL A 1 136 ? 17.993 -0.890 -32.788 1.00 95.75 136 VAL A N 1
ATOM 1087 C CA . VAL A 1 136 ? 19.464 -0.825 -32.811 1.00 95.75 136 VAL A CA 1
ATOM 1088 C C . VAL A 1 136 ? 20.068 -2.200 -32.532 1.00 95.75 136 VAL A C 1
ATOM 1090 O O . VAL A 1 136 ? 20.891 -2.677 -33.303 1.00 95.75 136 VAL A O 1
ATOM 1093 N N . ARG A 1 137 ? 19.590 -2.899 -31.496 1.00 95.38 137 ARG A N 1
ATOM 1094 C CA . ARG A 1 137 ? 20.066 -4.248 -31.169 1.00 95.38 137 ARG A CA 1
ATOM 1095 C C . ARG A 1 137 ? 19.843 -5.245 -32.312 1.00 95.38 137 ARG A C 1
ATOM 1097 O O . ARG A 1 137 ? 20.726 -6.044 -32.603 1.00 95.38 137 ARG A O 1
ATOM 1104 N N . ARG A 1 138 ? 18.681 -5.204 -32.974 1.00 94.12 138 ARG A N 1
ATOM 1105 C CA . ARG A 1 138 ? 18.385 -6.072 -34.126 1.00 94.12 138 ARG A CA 1
ATOM 1106 C C . ARG A 1 138 ? 19.286 -5.752 -35.322 1.00 94.12 138 ARG A C 1
ATOM 1108 O O . ARG A 1 138 ? 19.750 -6.674 -35.986 1.00 94.12 138 ARG A O 1
ATOM 1115 N N . GLU A 1 139 ? 19.528 -4.474 -35.600 1.00 93.25 139 GLU A N 1
ATOM 1116 C CA . GLU A 1 139 ? 20.442 -4.036 -36.661 1.00 93.25 139 GLU A CA 1
ATOM 1117 C C . GLU A 1 139 ? 21.883 -4.480 -36.375 1.00 93.25 139 GLU A C 1
ATOM 1119 O O . GLU A 1 139 ? 22.541 -5.024 -37.259 1.00 93.25 139 GLU A O 1
ATOM 1124 N N . GLU A 1 140 ? 22.355 -4.339 -35.135 1.00 91.94 140 GLU A N 1
ATOM 1125 C CA . GLU A 1 140 ? 23.672 -4.817 -34.701 1.00 91.94 140 GLU A CA 1
ATOM 1126 C C . GLU A 1 140 ? 23.812 -6.340 -34.823 1.00 91.94 140 GLU A C 1
ATOM 1128 O O . GLU A 1 140 ? 24.832 -6.826 -35.313 1.00 91.94 140 GLU A O 1
ATOM 1133 N N . GLU A 1 141 ? 22.793 -7.107 -34.423 1.00 90.69 141 GLU A N 1
ATOM 1134 C CA . GLU A 1 141 ? 22.774 -8.567 -34.568 1.00 90.69 141 GLU A CA 1
ATOM 1135 C C . GLU A 1 141 ? 22.815 -8.986 -36.050 1.00 90.69 141 GLU A C 1
ATOM 1137 O O . GLU A 1 141 ? 23.600 -9.865 -36.417 1.00 90.69 141 GLU A O 1
ATOM 1142 N N . LEU A 1 142 ? 22.054 -8.315 -36.923 1.00 90.38 142 LEU A N 1
ATOM 1143 C CA . LEU A 1 142 ? 22.086 -8.543 -38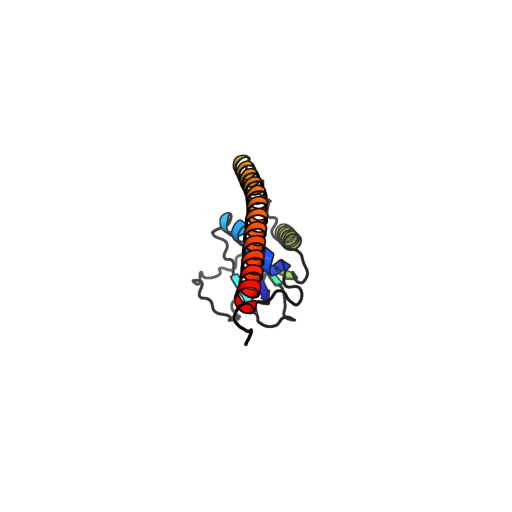.374 1.00 90.38 142 LEU A CA 1
ATOM 1144 C C . LEU A 1 142 ? 23.449 -8.197 -38.985 1.00 90.38 142 LEU A C 1
ATOM 1146 O O . LEU A 1 142 ? 24.006 -8.990 -39.745 1.00 90.38 142 LEU A O 1
ATOM 1150 N N . LEU A 1 143 ? 24.021 -7.045 -38.628 1.00 87.88 143 LEU A N 1
ATOM 1151 C CA . LEU A 1 143 ? 25.350 -6.631 -39.080 1.00 87.88 143 LEU A CA 1
ATOM 1152 C C . LEU A 1 143 ? 26.437 -7.589 -38.585 1.00 87.88 143 LEU A C 1
ATOM 1154 O O . LEU A 1 143 ? 27.376 -7.884 -39.322 1.00 87.88 143 LEU A O 1
ATOM 1158 N N . ARG A 1 144 ? 26.318 -8.106 -37.358 1.00 86.81 144 ARG A N 1
ATOM 1159 C CA . ARG A 1 144 ? 27.242 -9.100 -36.802 1.00 86.81 144 ARG A CA 1
ATOM 1160 C C . ARG A 1 144 ? 27.168 -10.424 -37.557 1.00 86.81 144 ARG A C 1
ATOM 1162 O O . ARG A 1 144 ? 28.219 -10.989 -37.849 1.00 86.81 144 ARG A O 1
ATOM 1169 N N . LEU A 1 145 ? 25.970 -10.904 -37.893 1.00 86.69 145 LEU A N 1
ATOM 1170 C CA . LEU A 1 145 ? 25.790 -12.106 -38.716 1.00 86.69 145 LEU A CA 1
ATOM 1171 C C . LEU A 1 145 ? 26.363 -11.911 -40.127 1.00 86.69 145 LEU A C 1
ATOM 1173 O O . LEU A 1 145 ? 27.089 -12.774 -40.612 1.00 86.69 145 LEU A O 1
ATOM 1177 N N . ALA A 1 146 ? 26.118 -10.755 -40.749 1.00 84.38 146 ALA A N 1
ATOM 1178 C CA . ALA A 1 146 ? 26.667 -10.425 -42.064 1.00 84.38 146 ALA A CA 1
ATOM 1179 C C . ALA A 1 146 ? 28.205 -10.323 -42.052 1.00 84.38 146 ALA A C 1
ATOM 1181 O O . ALA A 1 146 ? 28.865 -10.823 -42.959 1.00 84.38 146 ALA A O 1
ATOM 1182 N N . ARG A 1 147 ? 28.794 -9.731 -41.002 1.00 80.75 147 ARG A N 1
ATOM 1183 C CA . ARG A 1 147 ? 30.256 -9.651 -40.827 1.00 80.75 147 ARG A CA 1
ATOM 1184 C C . ARG A 1 147 ? 30.886 -11.010 -40.502 1.00 80.75 147 ARG A C 1
ATOM 1186 O O . ARG A 1 147 ? 31.958 -11.303 -41.013 1.00 80.75 147 ARG A O 1
ATOM 1193 N N . GLY A 1 148 ? 30.227 -11.843 -39.693 1.00 65.31 148 GLY A N 1
ATOM 1194 C CA . GLY A 1 148 ? 30.690 -13.193 -39.342 1.00 65.31 148 GLY A CA 1
ATOM 1195 C C . GLY A 1 148 ? 30.514 -14.239 -40.451 1.00 65.31 148 GLY A C 1
ATOM 1196 O O . GLY A 1 148 ? 31.172 -15.273 -40.412 1.00 65.31 148 GLY A O 1
ATOM 1197 N N . GLY A 1 149 ? 29.667 -13.971 -41.453 1.00 53.31 149 GLY A N 1
ATOM 1198 C CA . GLY A 1 149 ? 29.526 -14.793 -42.661 1.00 53.31 149 GLY A CA 1
ATOM 1199 C C . GLY A 1 149 ? 30.590 -14.536 -43.736 1.00 53.31 149 GLY A C 1
ATOM 1200 O O . GLY A 1 149 ? 30.759 -15.365 -44.622 1.00 53.31 149 GLY A O 1
ATOM 1201 N N . ALA A 1 150 ? 31.332 -13.425 -43.658 1.00 50.31 150 ALA A N 1
ATOM 1202 C CA . ALA A 1 150 ? 32.347 -13.055 -44.650 1.00 50.31 150 ALA A CA 1
ATOM 1203 C C . ALA A 1 150 ? 33.761 -13.588 -44.337 1.00 50.31 150 ALA A C 1
ATOM 1205 O O . ALA A 1 150 ? 34.664 -13.429 -45.152 1.00 50.31 150 ALA A O 1
ATOM 1206 N N . THR A 1 151 ? 33.976 -14.216 -43.175 1.00 49.56 151 THR A N 1
ATOM 1207 C CA . THR A 1 151 ? 35.293 -14.734 -42.752 1.00 49.56 151 THR A CA 1
ATOM 1208 C C . THR A 1 151 ? 35.396 -16.261 -42.771 1.00 49.56 151 THR A C 1
ATOM 1210 O O . THR A 1 151 ? 36.316 -16.806 -42.171 1.00 49.56 151 THR A O 1
ATOM 1213 N N . ASN A 1 152 ? 34.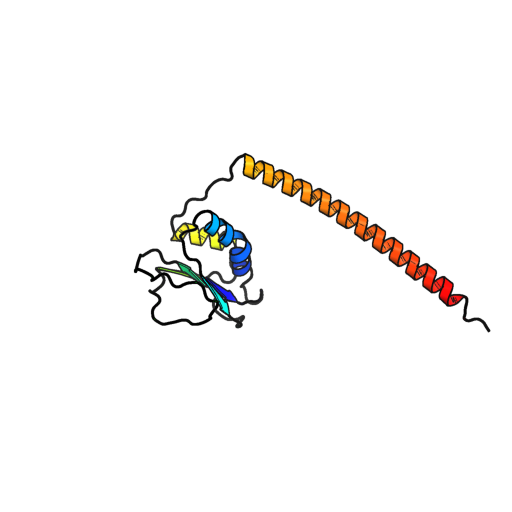465 -16.968 -43.421 1.00 51.69 152 ASN A N 1
ATOM 1214 C CA . ASN A 1 152 ? 34.546 -18.422 -43.586 1.00 51.69 152 ASN A CA 1
ATOM 1215 C C . ASN A 1 152 ? 34.208 -18.845 -45.022 1.00 51.69 152 ASN A C 1
ATOM 1217 O O . ASN A 1 152 ? 33.215 -19.523 -45.276 1.00 51.69 152 ASN A O 1
ATOM 1221 N N . THR A 1 153 ? 35.043 -18.422 -45.966 1.00 42.09 153 THR A N 1
ATOM 1222 C CA . THR A 1 153 ? 35.178 -19.056 -47.280 1.00 42.09 153 THR A CA 1
ATOM 1223 C C . THR A 1 153 ? 36.664 -19.266 -47.539 1.00 42.09 153 THR A C 1
ATOM 1225 O O . THR A 1 153 ? 37.445 -18.340 -47.332 1.00 42.09 153 THR A O 1
ATOM 1228 N N . ALA A 1 154 ? 36.972 -20.516 -47.892 1.00 38.41 154 ALA A N 1
ATOM 1229 C CA . ALA A 1 154 ? 38.265 -21.155 -48.135 1.00 38.41 154 ALA A CA 1
ATOM 1230 C C . ALA A 1 154 ? 39.319 -20.332 -48.889 1.00 38.41 154 ALA A C 1
ATOM 1232 O O . ALA A 1 154 ? 38.933 -19.539 -49.776 1.00 38.41 154 ALA A O 1
#

Sequence (154 aa):
MEFHRKLNGGHRGARHFWREMLPRIKYRNPTVPIAISRHQDAAGPSLLHIYTSTAPSKTTTPADAPTLTPDTPAPTHTIDIRRKHESEILDLLIEHTGATPIPATEQELEEQAEIAEFKERSEKDRVEVRDKLMRVRREEELLRLARGGATNTA

Foldseek 3Di:
DEEEPDPAQQCVQVVCLVPPVVVVVCVVVVPDDDDYHYDHDSNDFDKDFAADDDPPDPDDDDDPDPDPDPPDPHGPDIDGCGNHHNVVVVVVVCVVPVDDDDDDDPVSVVVVVVVVVVVVVVVVVVVVVVVVVVVVVVVVVVVVVVVVVVPDDD